Protein AF-A0A2D9AQY0-F1 (afdb_monomer_lite)

Structure (mmCIF, N/CA/C/O backbone):
data_AF-A0A2D9AQY0-F1
#
_entry.id   AF-A0A2D9AQY0-F1
#
loop_
_atom_site.group_PDB
_atom_site.id
_atom_site.type_symbol
_atom_site.label_atom_id
_atom_site.label_alt_id
_atom_site.label_comp_id
_atom_site.label_asym_id
_atom_site.label_entity_id
_atom_site.label_seq_id
_atom_site.pdbx_PDB_ins_code
_atom_site.Cartn_x
_atom_site.Cartn_y
_atom_site.Cartn_z
_atom_site.occupancy
_atom_site.B_iso_or_equiv
_atom_site.auth_seq_id
_atom_site.auth_comp_id
_atom_site.auth_asym_id
_atom_site.auth_atom_id
_atom_site.pdbx_PDB_model_num
ATOM 1 N N . MET A 1 1 ? 31.999 -33.363 14.262 1.00 41.88 1 MET A N 1
ATOM 2 C CA . MET A 1 1 ? 31.587 -32.179 13.473 1.00 41.88 1 MET A CA 1
ATOM 3 C C . MET A 1 1 ? 30.695 -32.607 12.303 1.00 41.88 1 MET A C 1
ATOM 5 O O . MET A 1 1 ? 31.186 -32.778 11.201 1.00 41.88 1 MET A O 1
ATOM 9 N N . LYS A 1 2 ? 29.403 -32.882 12.536 1.00 44.94 2 LYS A N 1
ATOM 10 C CA . LYS A 1 2 ? 28.436 -33.249 11.468 1.00 44.94 2 LYS A CA 1
ATOM 11 C C . LYS A 1 2 ? 27.012 -32.710 11.704 1.00 44.94 2 LYS A C 1
ATOM 13 O O . LYS A 1 2 ? 26.105 -33.045 10.959 1.00 44.94 2 LYS A O 1
ATOM 18 N N . LYS A 1 3 ? 26.801 -31.870 12.727 1.00 48.00 3 LYS A N 1
ATOM 19 C CA . LYS A 1 3 ? 25.464 -31.370 13.111 1.00 48.00 3 LYS A CA 1
ATOM 20 C C . LYS A 1 3 ? 25.247 -29.867 12.879 1.00 48.00 3 LYS A C 1
ATOM 22 O O . LYS A 1 3 ? 24.219 -29.347 13.280 1.00 48.00 3 LYS A O 1
ATOM 27 N N . LEU A 1 4 ? 26.177 -29.177 12.213 1.00 51.59 4 LEU A N 1
ATOM 28 C CA . LEU A 1 4 ? 26.099 -27.722 11.985 1.00 51.59 4 LEU A CA 1
ATOM 29 C C . LEU A 1 4 ? 25.679 -27.315 10.562 1.00 51.59 4 LEU A C 1
ATOM 31 O O . LEU A 1 4 ? 25.550 -26.131 10.290 1.00 51.59 4 LEU A O 1
ATOM 35 N N . ILE A 1 5 ? 25.421 -28.270 9.661 1.00 55.75 5 ILE A N 1
ATOM 36 C CA . ILE A 1 5 ? 25.094 -27.968 8.251 1.00 55.75 5 ILE A CA 1
ATOM 37 C C . ILE A 1 5 ? 23.573 -27.940 7.990 1.00 55.75 5 ILE A C 1
ATOM 39 O O . ILE A 1 5 ? 23.133 -27.434 6.963 1.00 55.75 5 ILE A O 1
ATOM 43 N N . LEU A 1 6 ? 22.735 -28.392 8.931 1.00 47.31 6 LEU A N 1
ATOM 44 C CA . LEU A 1 6 ? 21.288 -28.486 8.686 1.00 47.31 6 LEU A CA 1
ATOM 45 C C . LEU A 1 6 ? 20.520 -27.158 8.849 1.00 47.31 6 LEU A C 1
ATOM 47 O O . LEU A 1 6 ? 19.391 -27.059 8.384 1.00 47.31 6 LEU A O 1
ATOM 51 N N . CYS A 1 7 ? 21.115 -26.124 9.456 1.00 43.88 7 CYS A N 1
ATOM 52 C CA . CYS A 1 7 ? 20.433 -24.836 9.670 1.00 43.88 7 CYS A CA 1
ATOM 53 C C . CYS A 1 7 ? 20.643 -23.812 8.541 1.00 43.88 7 CYS A C 1
ATOM 55 O O . CYS A 1 7 ? 19.931 -22.815 8.494 1.00 43.88 7 CYS A O 1
ATOM 57 N N . LEU A 1 8 ? 21.580 -24.045 7.616 1.00 48.22 8 LEU A N 1
ATOM 58 C CA . LEU A 1 8 ? 21.873 -23.104 6.523 1.00 48.22 8 LEU A CA 1
ATOM 59 C C . LEU A 1 8 ? 20.986 -23.303 5.286 1.00 48.22 8 LEU A C 1
ATOM 61 O O . LEU A 1 8 ? 20.864 -22.392 4.476 1.00 48.22 8 LEU A O 1
ATOM 65 N N . VAL A 1 9 ? 20.308 -24.448 5.159 1.00 46.12 9 VAL A N 1
ATOM 66 C CA . VAL A 1 9 ? 19.436 -24.741 4.005 1.00 46.12 9 VAL A CA 1
ATOM 67 C C . VAL A 1 9 ? 18.053 -24.080 4.137 1.00 46.12 9 VAL A C 1
ATOM 69 O O . VAL A 1 9 ? 17.382 -23.852 3.137 1.00 46.12 9 VAL A O 1
ATOM 72 N N . LEU A 1 10 ? 17.649 -23.669 5.344 1.00 47.41 10 LEU A N 1
ATOM 73 C CA . LEU A 1 10 ? 16.377 -22.967 5.578 1.00 47.41 10 LEU A CA 1
ATOM 74 C C . LEU A 1 10 ? 16.408 -21.470 5.218 1.00 47.41 10 LEU A C 1
ATOM 76 O O . LEU A 1 10 ? 15.348 -20.865 5.107 1.00 47.41 10 LEU A O 1
ATOM 80 N N . LEU A 1 11 ? 17.589 -20.879 4.996 1.00 44.50 11 LEU A N 1
ATOM 81 C CA . LEU A 1 11 ? 17.734 -19.470 4.590 1.00 44.50 11 LEU A CA 1
ATOM 82 C C . LEU A 1 11 ? 17.797 -19.269 3.065 1.00 44.50 11 LEU A C 1
ATOM 84 O O . LEU A 1 11 ? 17.729 -18.134 2.604 1.00 44.50 11 LEU A O 1
ATOM 88 N N . PHE A 1 12 ? 17.897 -20.356 2.290 1.00 44.88 12 PHE A N 1
ATOM 89 C CA . PHE A 1 12 ? 17.931 -20.328 0.820 1.00 44.88 12 PHE A CA 1
ATOM 90 C C . PHE A 1 12 ? 16.716 -20.985 0.163 1.00 44.88 12 PHE A C 1
ATOM 92 O O . PHE A 1 12 ? 16.646 -21.049 -1.065 1.00 44.88 12 PHE A O 1
ATOM 99 N N . LEU A 1 13 ? 15.739 -21.456 0.945 1.00 39.22 13 LEU A N 1
ATOM 100 C CA . LEU A 1 13 ? 14.450 -21.798 0.361 1.00 39.22 13 LEU A CA 1
ATOM 101 C C . LEU A 1 13 ? 13.807 -20.498 -0.134 1.00 39.22 13 LEU A C 1
ATOM 103 O O . LEU A 1 13 ? 13.704 -19.550 0.648 1.00 39.22 13 LEU A O 1
ATOM 107 N N . PRO A 1 14 ? 13.377 -20.424 -1.407 1.00 41.66 14 PRO A N 1
ATOM 108 C CA . PRO A 1 14 ? 12.562 -19.319 -1.865 1.00 41.66 14 PRO A CA 1
ATOM 109 C C . PRO A 1 14 ? 11.278 -19.423 -1.057 1.00 41.66 14 PRO A C 1
ATOM 111 O O . PRO A 1 14 ? 10.452 -20.301 -1.302 1.00 41.66 14 PRO A O 1
ATOM 114 N N . ILE A 1 15 ? 11.149 -18.593 -0.025 1.00 46.72 15 ILE A N 1
ATOM 115 C CA . ILE A 1 15 ? 9.939 -18.522 0.780 1.00 46.72 15 ILE A CA 1
ATOM 116 C C . ILE A 1 15 ? 8.879 -17.875 -0.118 1.00 46.72 15 ILE A C 1
ATOM 118 O O . ILE A 1 15 ? 8.645 -16.676 -0.100 1.00 46.72 15 ILE A O 1
ATOM 122 N N . ASN A 1 16 ? 8.283 -18.739 -0.935 1.00 43.41 16 ASN A N 1
ATOM 123 C CA . ASN A 1 16 ? 6.905 -18.758 -1.371 1.00 43.41 16 ASN A CA 1
ATOM 124 C C . ASN A 1 16 ? 6.421 -17.630 -2.293 1.00 43.41 16 ASN A C 1
ATOM 126 O O . ASN A 1 16 ? 5.611 -16.796 -1.900 1.00 43.41 16 ASN A O 1
ATOM 130 N N . SER A 1 17 ? 6.704 -17.776 -3.588 1.00 40.34 17 SER A N 1
ATOM 131 C CA . SER A 1 17 ? 5.723 -17.440 -4.637 1.00 40.34 17 SER A CA 1
ATOM 132 C C . SER A 1 17 ? 4.428 -18.279 -4.523 1.00 40.34 17 SER A C 1
ATOM 134 O O . SER A 1 17 ? 3.377 -17.858 -4.997 1.00 40.34 17 SER A O 1
ATOM 136 N N . TYR A 1 18 ? 4.468 -19.417 -3.814 1.00 35.47 18 TYR A N 1
ATOM 137 C CA . TYR A 1 18 ? 3.329 -20.317 -3.576 1.00 35.47 18 TYR A CA 1
ATOM 138 C C . TYR A 1 18 ? 2.352 -19.882 -2.467 1.00 35.47 18 TYR A C 1
ATOM 140 O O . TYR A 1 18 ? 1.206 -20.320 -2.466 1.00 35.47 18 TYR A O 1
ATOM 148 N N . ALA A 1 19 ? 2.746 -19.010 -1.529 1.00 44.88 19 ALA A N 1
ATOM 149 C CA . ALA A 1 19 ? 1.854 -18.572 -0.440 1.00 44.88 19 ALA A CA 1
ATOM 150 C C . ALA A 1 19 ? 0.771 -17.589 -0.922 1.00 44.88 19 ALA A C 1
ATOM 152 O O . ALA A 1 19 ? -0.197 -17.329 -0.215 1.00 44.88 19 ALA A O 1
ATOM 153 N N . TYR A 1 20 ? 0.937 -17.047 -2.128 1.00 45.28 20 TYR A N 1
ATOM 154 C CA . TYR A 1 20 ? 0.090 -16.000 -2.683 1.00 45.28 20 TYR A CA 1
ATOM 155 C C . TYR A 1 20 ? -1.061 -16.540 -3.546 1.00 45.28 20 TYR A C 1
ATOM 157 O O . TYR A 1 20 ? -2.077 -15.871 -3.706 1.00 45.28 20 TYR A O 1
ATOM 165 N N . GLU A 1 21 ? -0.923 -17.739 -4.120 1.00 46.06 21 GLU A N 1
ATOM 166 C CA . GLU A 1 21 ? -1.930 -18.311 -5.030 1.00 46.06 21 GLU A CA 1
ATOM 167 C C . GLU A 1 21 ? -3.188 -18.818 -4.311 1.00 46.06 21 GLU A C 1
ATOM 169 O O . GLU A 1 21 ? -4.251 -18.885 -4.917 1.00 46.06 21 GLU A O 1
ATOM 174 N N . ASN A 1 22 ? -3.090 -19.076 -3.004 1.00 54.44 22 ASN A N 1
ATOM 175 C CA . ASN A 1 22 ? -4.192 -19.510 -2.147 1.00 54.44 22 ASN A CA 1
ATOM 176 C C . ASN A 1 22 ? -4.248 -18.647 -0.879 1.00 54.44 22 ASN A C 1
ATOM 178 O O . ASN A 1 22 ? -4.072 -19.155 0.230 1.00 54.44 22 ASN A O 1
ATOM 182 N N . LEU A 1 23 ? -4.430 -17.329 -1.035 1.00 64.75 23 LEU A N 1
ATOM 183 C CA . LEU A 1 23 ? -4.635 -16.444 0.113 1.00 64.75 23 LEU A CA 1
ATOM 184 C C . LEU A 1 23 ? -5.951 -16.822 0.811 1.00 64.75 23 LEU A C 1
ATOM 186 O O . LEU A 1 23 ? -7.036 -16.417 0.396 1.00 64.75 23 LEU A O 1
ATOM 190 N N . ASP A 1 24 ? -5.846 -17.612 1.876 1.00 80.50 24 ASP A N 1
ATOM 191 C CA . ASP A 1 24 ? -6.965 -17.934 2.755 1.00 80.50 24 ASP A CA 1
ATOM 192 C C . ASP A 1 24 ? -7.253 -16.723 3.649 1.00 80.50 24 ASP A C 1
ATOM 194 O O . ASP A 1 24 ? -6.690 -16.559 4.735 1.00 80.50 24 ASP A O 1
ATOM 198 N N . LEU A 1 25 ? -8.108 -15.834 3.138 1.00 78.06 25 LEU A N 1
ATOM 199 C CA . LEU A 1 25 ? -8.491 -14.595 3.812 1.00 78.06 25 LEU A CA 1
ATOM 200 C C . LEU A 1 25 ? -9.083 -14.859 5.191 1.00 78.06 25 LEU A C 1
ATOM 202 O O . LEU A 1 25 ? -8.779 -14.123 6.123 1.00 78.06 25 LEU A O 1
ATOM 206 N N . LYS A 1 26 ? -9.867 -15.931 5.341 1.00 79.00 26 LYS A N 1
ATOM 207 C CA . LYS A 1 26 ? -10.482 -16.284 6.619 1.00 79.00 26 LYS A CA 1
ATOM 208 C C . LYS A 1 26 ? -9.414 -16.672 7.635 1.00 79.00 26 LYS A C 1
ATOM 210 O O . LYS A 1 26 ? -9.391 -16.143 8.744 1.00 79.00 26 LYS A O 1
ATOM 215 N N . LYS A 1 27 ? -8.471 -17.530 7.241 1.00 84.06 27 LYS A N 1
ATOM 216 C CA . LYS A 1 27 ? -7.339 -17.882 8.103 1.00 84.06 27 LYS A CA 1
ATOM 217 C C . LYS A 1 27 ? -6.503 -16.659 8.460 1.00 84.06 27 LYS A C 1
ATOM 219 O O . LYS A 1 27 ? -6.028 -16.563 9.590 1.00 84.06 27 LYS A O 1
ATOM 224 N N . LEU A 1 28 ? -6.305 -15.729 7.530 1.00 80.31 28 LEU A N 1
ATOM 225 C CA . LEU A 1 28 ? -5.566 -14.503 7.810 1.00 80.31 28 LEU A CA 1
ATOM 226 C C . LEU A 1 28 ? -6.313 -13.593 8.798 1.00 80.31 28 LEU A C 1
ATOM 228 O O . LEU A 1 28 ? -5.706 -13.139 9.765 1.00 80.31 28 LEU A O 1
ATOM 232 N N . GLU A 1 29 ? -7.616 -13.379 8.597 1.00 83.25 29 GLU A N 1
ATOM 233 C CA . GLU A 1 29 ? -8.490 -12.627 9.510 1.00 83.25 29 GLU A CA 1
ATOM 234 C C . GLU A 1 29 ? -8.459 -13.211 10.932 1.00 83.25 29 GLU A C 1
ATOM 236 O O . GLU A 1 29 ? -8.433 -12.472 11.921 1.00 83.25 29 GLU A O 1
ATOM 241 N N . GLU A 1 30 ? -8.441 -14.540 11.049 1.00 84.62 30 GLU A N 1
ATOM 242 C CA . GLU A 1 30 ? -8.431 -15.254 12.327 1.00 84.62 30 GLU A CA 1
ATOM 243 C C . GLU A 1 30 ? -7.049 -15.251 13.001 1.00 84.62 30 GLU A C 1
ATOM 245 O O . GLU A 1 3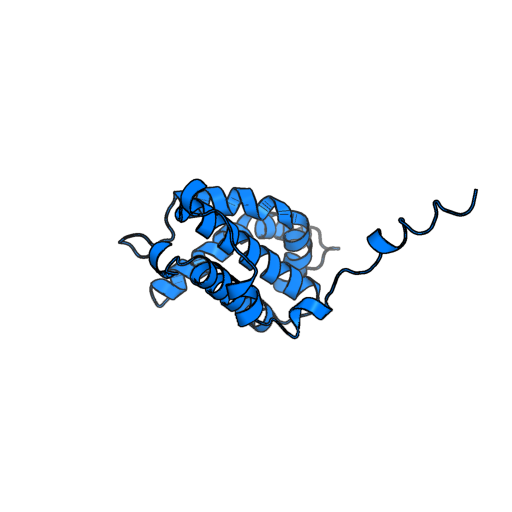0 ? -6.964 -15.044 14.212 1.00 84.62 30 GLU A O 1
ATOM 250 N N . SER A 1 31 ? -5.970 -15.448 12.235 1.00 83.12 31 SER A N 1
ATOM 251 C CA . SER A 1 31 ? -4.615 -15.661 12.772 1.00 83.12 31 SER A CA 1
ATOM 252 C C . SER A 1 31 ? -3.781 -14.393 12.935 1.00 83.12 31 SER A C 1
ATOM 254 O O . SER A 1 31 ? -2.941 -14.335 13.834 1.00 83.12 31 SER A O 1
ATOM 256 N N . PHE A 1 32 ? -3.989 -13.370 12.102 1.00 86.19 32 PHE A N 1
ATOM 257 C CA . PHE A 1 32 ? -3.208 -12.142 12.183 1.00 86.19 32 PHE A CA 1
ATOM 258 C C . PHE A 1 32 ? -3.879 -11.142 13.125 1.00 86.19 32 PHE A C 1
ATOM 260 O O . PHE A 1 32 ? -4.753 -10.365 12.732 1.00 86.19 32 PHE A O 1
ATOM 267 N N . LYS A 1 33 ? -3.438 -11.140 14.384 1.00 89.44 33 LYS A N 1
ATOM 268 C CA . LYS A 1 33 ? -3.842 -10.149 15.386 1.00 89.44 33 LYS A CA 1
ATOM 269 C C . LYS A 1 33 ? -2.660 -9.258 15.743 1.00 89.44 33 LYS A C 1
ATOM 271 O O . LYS A 1 33 ? -1.632 -9.742 16.213 1.00 89.44 33 LYS A O 1
ATOM 276 N N . LEU A 1 34 ? -2.816 -7.956 15.533 1.00 90.94 34 LEU A N 1
ATOM 277 C CA . LEU A 1 34 ? -1.930 -6.941 16.082 1.00 90.94 34 LEU A CA 1
ATOM 278 C C . LEU A 1 34 ? -2.585 -6.345 17.329 1.00 90.94 34 LEU A C 1
ATOM 280 O O . LEU A 1 34 ? -3.805 -6.214 17.403 1.00 90.94 34 LEU A O 1
ATOM 284 N N . ASP A 1 35 ? -1.779 -5.941 18.303 1.00 91.62 35 ASP A N 1
ATOM 285 C CA . ASP A 1 35 ? -2.269 -5.299 19.522 1.00 91.62 35 ASP A CA 1
ATOM 286 C C . ASP A 1 35 ? -2.677 -3.835 19.267 1.00 91.62 35 ASP A C 1
ATOM 288 O O . ASP A 1 35 ? -2.028 -2.880 19.700 1.00 91.62 35 ASP A O 1
ATOM 292 N N . CYS A 1 36 ? -3.750 -3.644 18.498 1.00 94.94 36 CYS A N 1
ATOM 293 C CA . CYS A 1 36 ? -4.238 -2.323 18.102 1.00 94.94 36 CYS A CA 1
ATOM 294 C C . CYS A 1 36 ? -4.795 -1.511 19.266 1.00 94.94 36 CYS A C 1
ATOM 296 O O . CYS A 1 36 ? -4.847 -0.286 19.177 1.00 94.94 36 CYS A O 1
ATOM 298 N N . LYS A 1 37 ? -5.126 -2.165 20.384 1.00 91.31 37 LYS A N 1
ATOM 299 C CA . LYS A 1 37 ? -5.479 -1.481 21.628 1.00 91.31 37 LYS A CA 1
ATOM 300 C C . LYS A 1 37 ? -4.297 -0.675 22.169 1.00 91.31 37 LYS A C 1
ATOM 302 O O . LYS A 1 37 ? -4.498 0.442 22.635 1.00 91.31 37 LYS A O 1
ATOM 307 N N . ASN A 1 38 ? -3.086 -1.224 22.074 1.00 94.56 38 ASN A N 1
ATOM 308 C CA . ASN A 1 38 ? -1.874 -0.563 22.548 1.00 94.56 38 ASN A CA 1
ATOM 309 C C . ASN A 1 38 ? -1.213 0.319 21.479 1.00 94.56 38 ASN A C 1
ATOM 311 O O . ASN A 1 38 ? -0.732 1.402 21.800 1.00 94.56 38 ASN A O 1
ATOM 315 N N . TYR A 1 39 ? -1.199 -0.100 20.209 1.00 93.56 39 TYR A N 1
ATOM 316 C CA . TYR A 1 39 ? -0.615 0.711 19.129 1.00 93.56 39 TYR A CA 1
ATOM 317 C C . TYR A 1 39 ? -1.522 1.852 18.648 1.00 93.56 39 TYR A C 1
ATOM 319 O O . TYR A 1 39 ? -1.026 2.832 18.095 1.00 93.56 39 TYR A O 1
ATOM 327 N N . GLY A 1 40 ? -2.836 1.726 18.830 1.00 97.12 40 GLY A N 1
ATOM 328 C CA . GLY A 1 40 ? -3.837 2.615 18.250 1.00 97.12 40 GLY A CA 1
ATOM 329 C C . GLY A 1 40 ? -4.213 2.233 16.814 1.00 97.12 40 GLY A C 1
ATOM 330 O O . GLY A 1 40 ? -3.383 1.783 16.015 1.00 97.12 40 GLY A O 1
ATOM 331 N N . ASN A 1 41 ? -5.485 2.449 16.467 1.00 97.62 41 ASN A N 1
ATOM 332 C CA . ASN A 1 41 ? -6.052 2.032 15.180 1.00 97.62 41 ASN A CA 1
ATOM 333 C C . ASN A 1 41 ? -5.350 2.668 13.976 1.00 97.62 41 ASN A C 1
ATOM 335 O O . ASN A 1 41 ? -5.171 2.007 12.959 1.00 97.62 41 ASN A O 1
ATOM 339 N N . GLU A 1 42 ? -4.911 3.923 14.074 1.00 97.94 42 GLU A N 1
ATOM 340 C CA . GLU A 1 42 ? -4.229 4.621 12.972 1.00 97.94 42 GLU A CA 1
ATOM 341 C C . GLU A 1 42 ? -2.863 3.994 12.687 1.00 97.94 42 GLU A C 1
ATOM 343 O O . GLU A 1 42 ? -2.522 3.712 11.538 1.00 97.94 42 GLU A O 1
ATOM 348 N N . SER A 1 43 ? -2.125 3.668 13.746 1.00 97.94 43 SER A N 1
ATOM 349 C CA . SER A 1 43 ? -0.825 3.010 13.653 1.00 97.94 43 SER A CA 1
ATOM 350 C C . SER A 1 43 ? -0.967 1.580 13.100 1.00 97.94 43 SER A C 1
ATOM 352 O O . SER A 1 43 ? -0.195 1.154 12.232 1.00 97.94 43 SER A O 1
ATOM 354 N N . CYS A 1 44 ? -1.989 0.832 13.533 1.00 98.00 44 CYS A N 1
ATOM 355 C CA . CYS A 1 44 ? -2.334 -0.461 12.932 1.00 98.00 44 CYS A CA 1
ATOM 356 C C . CYS A 1 44 ? -2.680 -0.343 11.447 1.00 98.00 44 CYS A C 1
ATOM 358 O O . CYS A 1 44 ? -2.103 -1.053 10.625 1.00 98.00 44 CYS A O 1
ATOM 360 N N . THR A 1 45 ? -3.558 0.597 11.099 1.00 98.06 45 THR A N 1
ATOM 361 C CA . THR A 1 45 ? -3.982 0.843 9.716 1.00 98.06 45 THR A CA 1
ATOM 362 C C . THR A 1 45 ? -2.780 1.146 8.821 1.00 98.06 45 THR A C 1
ATOM 364 O O . THR A 1 45 ? -2.647 0.557 7.751 1.00 98.06 45 THR A O 1
ATOM 367 N N . ALA A 1 46 ? -1.842 1.980 9.283 1.00 98.06 46 ALA A N 1
ATOM 368 C CA . ALA A 1 46 ? -0.613 2.286 8.553 1.00 98.06 46 ALA A CA 1
ATOM 369 C C . ALA A 1 46 ? 0.260 1.044 8.299 1.00 98.06 46 ALA A C 1
ATOM 371 O O . ALA A 1 46 ? 0.802 0.876 7.205 1.00 98.06 46 ALA A O 1
ATOM 372 N N . ARG A 1 47 ? 0.382 0.141 9.284 1.00 97.44 47 ARG A N 1
ATOM 373 C CA . ARG A 1 47 ? 1.098 -1.137 9.113 1.00 97.44 47 ARG A CA 1
ATOM 374 C C . ARG A 1 47 ? 0.387 -2.052 8.124 1.00 97.44 47 ARG A C 1
ATOM 376 O O . ARG A 1 47 ? 1.058 -2.697 7.324 1.00 97.44 47 ARG A O 1
ATOM 383 N N . PHE A 1 48 ? -0.940 -2.111 8.166 1.00 97.12 48 PHE A N 1
ATOM 384 C CA . PHE A 1 48 ? -1.720 -2.964 7.271 1.00 97.12 48 PHE A CA 1
ATOM 385 C C . PHE A 1 48 ? -1.644 -2.459 5.829 1.00 97.12 48 PHE A C 1
ATOM 387 O O . PHE A 1 48 ? -1.371 -3.254 4.933 1.00 97.12 48 PHE A O 1
ATOM 394 N N . LEU A 1 49 ? -1.751 -1.143 5.616 1.00 96.94 49 LEU A N 1
ATOM 395 C CA . LEU A 1 49 ? -1.492 -0.515 4.318 1.00 96.94 49 LEU A CA 1
ATOM 396 C C . LEU A 1 49 ? -0.074 -0.811 3.824 1.00 96.94 49 LEU A C 1
ATOM 398 O O . LEU A 1 49 ? 0.106 -1.141 2.656 1.00 96.94 49 LEU A O 1
ATOM 402 N N . ALA A 1 50 ? 0.935 -0.734 4.698 1.00 96.56 50 ALA A N 1
ATOM 403 C CA . ALA A 1 50 ? 2.313 -1.021 4.310 1.00 96.56 50 ALA A CA 1
ATOM 404 C C . ALA A 1 50 ? 2.507 -2.494 3.921 1.00 96.56 50 ALA A C 1
ATOM 406 O O . ALA A 1 50 ? 3.129 -2.771 2.902 1.00 96.56 50 ALA A O 1
ATOM 407 N N . MET A 1 51 ? 1.941 -3.443 4.674 1.00 95.12 51 MET A N 1
ATOM 408 C CA . MET A 1 51 ? 1.986 -4.867 4.318 1.00 95.12 51 MET A CA 1
ATOM 409 C C . MET A 1 51 ? 1.274 -5.152 2.994 1.00 95.12 51 MET A C 1
ATOM 411 O O . MET A 1 51 ? 1.801 -5.899 2.167 1.00 95.12 51 MET A O 1
ATOM 415 N N . ALA A 1 52 ? 0.115 -4.532 2.770 1.00 95.19 52 ALA A N 1
ATOM 416 C CA . ALA A 1 52 ? -0.605 -4.616 1.508 1.00 95.19 52 ALA A CA 1
ATOM 417 C C . ALA A 1 52 ? 0.235 -4.057 0.351 1.00 95.19 52 ALA A C 1
ATOM 419 O O . ALA A 1 52 ? 0.472 -4.767 -0.631 1.00 95.19 52 ALA A O 1
ATOM 420 N N . GLY A 1 53 ? 0.781 -2.848 0.501 1.00 95.06 53 GLY A N 1
ATOM 421 C CA . GLY A 1 53 ? 1.638 -2.220 -0.503 1.00 95.06 53 GLY A CA 1
ATOM 422 C C . GLY A 1 53 ? 2.877 -3.057 -0.810 1.00 95.06 53 GLY A C 1
ATOM 423 O O . GLY A 1 53 ? 3.154 -3.351 -1.968 1.00 95.06 53 GLY A O 1
ATOM 424 N N . CYS A 1 54 ? 3.580 -3.554 0.209 1.00 94.75 54 CYS A N 1
ATOM 425 C CA . CYS A 1 54 ? 4.706 -4.468 0.013 1.00 94.75 54 CYS A CA 1
ATOM 426 C C . CYS A 1 54 ? 4.299 -5.743 -0.744 1.00 94.75 54 CYS A C 1
ATOM 428 O O . CYS A 1 54 ? 5.027 -6.188 -1.632 1.00 94.75 54 CYS A O 1
ATOM 430 N N . SER A 1 55 ? 3.124 -6.302 -0.442 1.00 94.38 55 SER A N 1
ATOM 431 C CA . SER A 1 55 ? 2.610 -7.506 -1.106 1.00 94.38 55 SER A CA 1
ATOM 432 C C . SER A 1 55 ? 2.253 -7.267 -2.571 1.00 94.38 55 SER A C 1
ATOM 434 O O . SER A 1 55 ? 2.460 -8.160 -3.391 1.00 94.38 55 SER A O 1
ATOM 436 N N . TYR A 1 56 ? 1.784 -6.066 -2.925 1.00 94.50 56 TYR A N 1
ATOM 437 C CA . TYR A 1 56 ? 1.604 -5.662 -4.320 1.00 94.50 56 TYR A CA 1
ATOM 438 C C . TYR A 1 56 ? 2.929 -5.766 -5.090 1.00 94.50 56 TYR A C 1
ATOM 440 O O . TYR A 1 56 ? 3.010 -6.481 -6.089 1.00 94.50 56 TYR A O 1
ATOM 448 N N . PHE A 1 57 ? 3.999 -5.141 -4.586 1.00 93.56 57 PHE A N 1
ATOM 449 C CA . PHE A 1 57 ? 5.310 -5.172 -5.249 1.00 93.56 57 PHE A CA 1
ATOM 450 C C . PHE A 1 57 ? 5.912 -6.575 -5.312 1.00 93.56 57 PHE A C 1
ATOM 452 O O . PHE A 1 57 ? 6.494 -6.957 -6.325 1.00 93.56 57 PHE A O 1
ATOM 459 N N . MET A 1 58 ? 5.761 -7.367 -4.250 1.00 93.50 58 MET A N 1
ATOM 460 C CA . MET A 1 58 ? 6.187 -8.768 -4.263 1.00 93.50 58 MET A CA 1
ATOM 461 C C . MET A 1 58 ? 5.412 -9.585 -5.304 1.00 93.50 58 MET A C 1
ATOM 463 O O . MET A 1 58 ? 6.016 -10.395 -6.004 1.00 93.50 58 MET A O 1
ATOM 467 N N . GLY A 1 59 ? 4.110 -9.328 -5.466 1.00 93.44 59 GLY A N 1
ATOM 468 C CA . GLY A 1 59 ? 3.284 -9.930 -6.511 1.00 93.44 59 GLY A CA 1
ATOM 469 C C . GLY A 1 59 ? 3.813 -9.623 -7.914 1.00 93.44 59 GLY A C 1
ATOM 470 O O . GLY A 1 59 ? 4.039 -10.554 -8.687 1.00 93.44 59 GLY A O 1
ATOM 471 N N . ILE A 1 60 ? 4.108 -8.354 -8.211 1.00 94.94 60 ILE A N 1
ATOM 472 C CA . ILE A 1 60 ? 4.739 -7.949 -9.482 1.00 94.94 60 ILE A CA 1
ATOM 473 C C . ILE A 1 60 ? 6.059 -8.691 -9.704 1.00 94.94 60 ILE A C 1
ATOM 475 O O . ILE A 1 60 ? 6.263 -9.303 -10.748 1.00 94.94 60 ILE A O 1
ATOM 479 N N . ASN A 1 61 ? 6.938 -8.695 -8.698 1.00 94.25 61 ASN A N 1
ATOM 480 C CA . ASN A 1 61 ? 8.238 -9.365 -8.778 1.00 94.25 61 ASN A CA 1
ATOM 481 C C . ASN A 1 61 ? 8.121 -10.887 -8.969 1.00 94.25 61 ASN A C 1
ATOM 483 O O . ASN A 1 61 ? 9.058 -11.515 -9.453 1.00 94.25 61 ASN A O 1
ATOM 487 N N . SER A 1 62 ? 6.984 -11.484 -8.598 1.00 93.00 62 SER A N 1
ATOM 488 C CA . SER A 1 62 ? 6.678 -12.900 -8.837 1.00 93.00 62 SER A CA 1
ATOM 489 C C . SER A 1 62 ? 6.096 -13.186 -10.230 1.00 93.00 62 SER A C 1
ATOM 491 O O . SER A 1 62 ? 5.731 -14.324 -10.512 1.00 93.00 62 SER A O 1
ATOM 493 N N . GLY A 1 63 ? 6.001 -12.171 -11.096 1.00 93.69 63 GLY A N 1
ATOM 494 C CA . GLY A 1 63 ? 5.478 -12.288 -12.458 1.00 93.69 63 GLY A CA 1
ATOM 495 C C . GLY A 1 63 ? 3.963 -12.114 -12.573 1.00 93.69 63 GLY A C 1
ATOM 496 O O . GLY A 1 63 ? 3.389 -12.483 -13.594 1.00 93.69 63 GLY A O 1
ATOM 497 N N . LYS A 1 64 ? 3.287 -11.581 -11.546 1.00 93.12 64 LYS A N 1
ATOM 498 C CA . LYS A 1 64 ? 1.846 -11.309 -11.629 1.00 93.12 64 LYS A CA 1
ATOM 499 C C . LYS A 1 64 ? 1.579 -9.996 -12.344 1.00 93.12 64 LYS A C 1
ATOM 501 O O . LYS A 1 64 ? 2.248 -8.993 -12.103 1.00 93.12 64 LYS A O 1
ATOM 506 N N . GLU A 1 65 ? 0.518 -9.999 -13.141 1.00 93.69 65 GLU A N 1
ATOM 507 C CA . GLU A 1 65 ? -0.039 -8.786 -13.728 1.00 93.69 65 GLU A CA 1
ATOM 508 C C . GLU A 1 65 ? -0.438 -7.779 -12.646 1.00 93.69 65 GLU A C 1
ATOM 510 O O . GLU A 1 65 ? -0.963 -8.153 -11.594 1.00 93.69 65 GLU A O 1
ATOM 515 N N . SER A 1 66 ? -0.249 -6.488 -12.926 1.00 91.06 66 SER A N 1
ATOM 516 C CA . SER A 1 66 ? -0.459 -5.417 -11.944 1.00 91.06 66 SER A CA 1
ATOM 517 C C . SER A 1 66 ? -1.861 -5.420 -11.333 1.00 91.06 66 SER A C 1
ATOM 519 O O . SER A 1 66 ? -1.992 -5.382 -10.111 1.00 91.06 66 SER A O 1
ATOM 521 N N . ASN A 1 67 ? -2.908 -5.599 -12.140 1.00 91.06 67 ASN A N 1
ATOM 522 C CA . ASN A 1 67 ? -4.282 -5.666 -11.631 1.00 91.06 67 ASN A CA 1
ATOM 523 C C . ASN A 1 67 ? -4.511 -6.876 -10.710 1.00 91.06 67 ASN A C 1
ATOM 525 O O . ASN A 1 67 ? -5.206 -6.769 -9.700 1.00 91.06 67 ASN A O 1
ATOM 529 N N . ALA A 1 68 ? -3.916 -8.028 -11.035 1.00 90.75 68 ALA A N 1
ATOM 530 C CA . ALA A 1 68 ? -4.002 -9.218 -10.194 1.00 90.75 68 ALA A CA 1
ATOM 531 C C . ALA A 1 68 ? -3.228 -9.022 -8.882 1.00 90.75 68 ALA A C 1
ATOM 533 O O . ALA A 1 68 ? -3.716 -9.407 -7.819 1.00 90.75 68 ALA A O 1
ATOM 534 N N . ALA A 1 69 ? -2.059 -8.377 -8.952 1.00 93.00 69 ALA A N 1
ATOM 535 C CA . ALA A 1 69 ? -1.264 -8.055 -7.780 1.00 93.00 69 ALA A CA 1
ATOM 536 C C . ALA A 1 69 ? -1.983 -7.064 -6.847 1.00 93.00 69 ALA A C 1
ATOM 538 O O . ALA A 1 69 ? -1.972 -7.234 -5.625 1.00 93.00 69 ALA A O 1
ATOM 539 N N . MET A 1 70 ? -2.639 -6.051 -7.424 1.00 91.31 70 MET A N 1
ATOM 540 C CA . MET A 1 70 ? -3.399 -5.043 -6.682 1.00 91.31 70 MET A CA 1
ATOM 541 C C . MET A 1 70 ? -4.615 -5.664 -5.999 1.00 91.31 70 MET A C 1
ATOM 543 O O . MET A 1 70 ? -4.805 -5.480 -4.804 1.00 91.31 70 MET A O 1
ATOM 547 N N . LYS A 1 71 ? -5.372 -6.512 -6.707 1.00 90.81 71 LYS A N 1
ATOM 548 C CA . LYS A 1 71 ? -6.534 -7.201 -6.128 1.00 90.81 71 LYS A CA 1
ATOM 549 C C . LYS A 1 71 ? -6.183 -7.964 -4.848 1.00 90.81 71 LYS A C 1
ATOM 551 O O . LYS A 1 71 ? -6.939 -7.938 -3.883 1.00 90.81 71 LYS A O 1
ATOM 556 N N . VAL A 1 72 ? -5.053 -8.665 -4.829 1.00 89.94 72 VAL A N 1
ATOM 557 C CA . VAL A 1 72 ? -4.626 -9.397 -3.628 1.00 89.94 72 VAL A CA 1
ATOM 558 C C . VAL A 1 72 ? -4.136 -8.449 -2.537 1.00 89.94 72 VAL A C 1
ATOM 560 O O . VAL A 1 72 ? -4.403 -8.704 -1.368 1.00 89.94 72 VAL A O 1
ATOM 563 N N . SER A 1 73 ? -3.466 -7.357 -2.903 1.00 92.69 73 SER A N 1
ATOM 564 C CA . SER A 1 73 ? -3.090 -6.293 -1.969 1.00 92.69 73 SER A CA 1
ATOM 565 C C . SER A 1 73 ? -4.311 -5.714 -1.239 1.00 92.69 73 SER A C 1
ATOM 567 O O . SER A 1 73 ? -4.321 -5.659 -0.008 1.00 92.69 73 SER A O 1
ATOM 569 N N . ASP A 1 74 ? -5.381 -5.408 -1.975 1.00 91.25 74 ASP A N 1
ATOM 570 C CA . ASP A 1 74 ? -6.636 -4.894 -1.418 1.00 91.25 74 ASP A CA 1
ATOM 571 C C . ASP A 1 74 ? -7.320 -5.917 -0.505 1.00 91.25 74 ASP A C 1
ATOM 573 O O . ASP A 1 74 ? -7.727 -5.597 0.614 1.00 91.25 74 ASP A O 1
ATOM 577 N N . LEU A 1 75 ? -7.419 -7.174 -0.953 1.00 91.38 75 LEU A N 1
ATOM 578 C CA . LEU A 1 75 ? -8.006 -8.252 -0.154 1.00 91.38 75 LEU A CA 1
ATOM 579 C C . LEU A 1 75 ? -7.220 -8.491 1.139 1.00 91.38 75 LEU A C 1
ATOM 581 O O . LEU A 1 75 ? -7.820 -8.667 2.199 1.00 91.38 75 LEU A O 1
ATOM 585 N N . LEU A 1 76 ? -5.888 -8.454 1.061 1.00 92.88 76 LEU A N 1
ATOM 586 C CA . LEU A 1 76 ? -4.999 -8.544 2.212 1.00 92.88 76 LEU A CA 1
ATOM 587 C C . LEU A 1 76 ? -5.258 -7.394 3.193 1.00 92.88 76 LEU A C 1
ATOM 589 O O . LEU A 1 76 ? -5.443 -7.641 4.383 1.00 92.88 76 LEU A O 1
ATOM 593 N N . PHE A 1 77 ? -5.313 -6.152 2.709 1.00 94.44 77 PHE A N 1
ATOM 594 C CA . PHE A 1 77 ? -5.597 -4.993 3.553 1.00 94.44 77 PHE A CA 1
ATOM 595 C C . PHE A 1 77 ? -6.943 -5.131 4.279 1.00 94.44 77 PHE A C 1
ATOM 597 O O . PHE A 1 77 ? -7.004 -4.986 5.501 1.00 94.44 77 PHE A O 1
ATOM 604 N N . ILE A 1 78 ? -8.005 -5.470 3.543 1.00 91.62 78 ILE A N 1
ATOM 605 C CA . ILE A 1 78 ? -9.358 -5.623 4.091 1.00 91.62 78 ILE A CA 1
ATOM 606 C C . ILE A 1 78 ? -9.401 -6.731 5.149 1.00 91.62 78 ILE A C 1
ATOM 608 O O . ILE A 1 78 ? -9.958 -6.515 6.226 1.00 91.62 78 ILE A O 1
ATOM 612 N N . ALA A 1 79 ? -8.791 -7.886 4.875 1.00 91.81 79 ALA A N 1
ATOM 613 C CA . ALA A 1 79 ? -8.723 -9.001 5.817 1.00 91.81 79 ALA A CA 1
ATOM 614 C C . ALA A 1 79 ? -7.990 -8.609 7.111 1.00 91.81 79 ALA A C 1
ATOM 616 O O . ALA A 1 79 ? -8.464 -8.874 8.213 1.00 91.81 79 ALA A O 1
ATOM 617 N N . LEU A 1 80 ? -6.860 -7.909 7.008 1.00 94.62 80 LEU A N 1
ATOM 618 C CA . LEU A 1 80 ? -6.112 -7.457 8.183 1.00 94.62 80 LEU A CA 1
ATOM 619 C C . LEU A 1 80 ? -6.913 -6.456 9.026 1.00 94.62 80 LEU A C 1
ATOM 621 O O . LEU A 1 80 ? -6.961 -6.588 10.250 1.00 94.62 80 LEU A O 1
ATOM 625 N N . MET A 1 81 ? -7.575 -5.492 8.382 1.00 95.31 81 MET A N 1
ATOM 626 C CA . MET A 1 81 ? -8.428 -4.507 9.055 1.00 95.31 81 MET A CA 1
ATOM 627 C C . MET A 1 81 ? -9.588 -5.191 9.789 1.00 95.31 81 MET A C 1
ATOM 629 O O . MET A 1 81 ? -9.738 -5.025 11.002 1.00 95.31 81 MET A O 1
ATOM 633 N N . ARG A 1 82 ? -10.343 -6.052 9.092 1.00 92.44 82 ARG A N 1
ATOM 634 C CA . ARG A 1 82 ? -11.484 -6.792 9.658 1.00 92.44 82 ARG A CA 1
ATOM 635 C C . ARG A 1 82 ? -11.074 -7.740 10.775 1.00 92.44 82 ARG A C 1
ATOM 637 O O . ARG A 1 82 ? -11.696 -7.740 11.835 1.00 92.44 82 ARG A O 1
ATOM 644 N N . GLY A 1 83 ? -9.993 -8.493 10.575 1.00 92.69 83 GLY A N 1
ATOM 645 C CA . GLY A 1 83 ? -9.425 -9.373 11.591 1.00 92.69 83 GLY A CA 1
ATOM 646 C C . GLY A 1 83 ? -9.071 -8.624 12.879 1.00 92.69 83 GLY A C 1
ATOM 647 O O . GLY A 1 83 ? -9.188 -9.179 13.969 1.00 92.69 83 GLY A O 1
ATOM 648 N N . ASN A 1 84 ? -8.720 -7.344 12.788 1.00 95.25 84 ASN A N 1
ATOM 649 C CA . ASN A 1 84 ? -8.378 -6.510 13.939 1.00 95.25 84 ASN A CA 1
ATOM 650 C C . ASN A 1 84 ? -9.511 -5.566 14.369 1.00 95.25 84 ASN A C 1
ATOM 652 O O . ASN A 1 84 ? -9.268 -4.655 15.155 1.00 95.25 84 ASN A O 1
ATOM 656 N N . GLN A 1 85 ? -10.744 -5.809 13.904 1.00 95.19 85 GLN A N 1
ATOM 657 C CA . GLN A 1 85 ? -11.945 -5.036 14.251 1.00 95.19 85 GLN A CA 1
ATO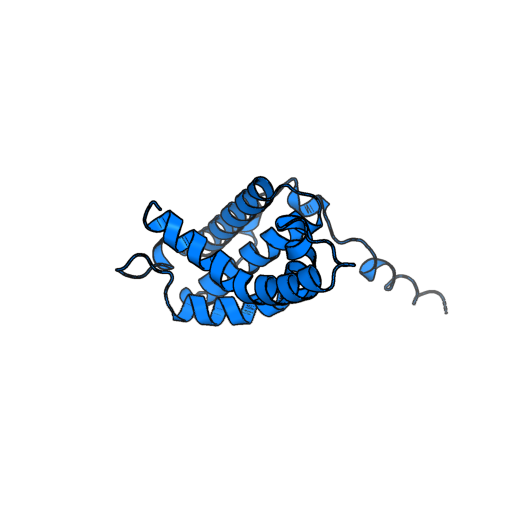M 658 C C . GLN A 1 85 ? -11.829 -3.537 13.922 1.00 95.19 85 GLN A C 1
ATOM 660 O O . GLN A 1 85 ? -12.429 -2.697 14.591 1.00 95.19 85 GLN A O 1
ATOM 665 N N . ILE A 1 86 ? -11.065 -3.198 12.882 1.00 96.38 86 ILE A N 1
ATOM 666 C CA . ILE A 1 86 ? -10.960 -1.836 12.361 1.00 96.38 86 ILE A CA 1
ATOM 667 C C . ILE A 1 86 ? -11.760 -1.771 11.062 1.00 96.38 86 ILE A C 1
ATOM 669 O O . ILE A 1 86 ? -11.524 -2.545 10.135 1.00 96.38 86 ILE A O 1
ATOM 673 N N . ASP A 1 87 ? -12.707 -0.840 10.986 1.00 95.12 87 ASP A N 1
ATOM 674 C CA . ASP A 1 87 ? -13.412 -0.541 9.741 1.00 95.12 87 ASP A CA 1
ATOM 675 C C . ASP A 1 87 ? -12.433 0.111 8.742 1.00 95.12 87 ASP A C 1
ATOM 677 O O . ASP A 1 87 ? -11.803 1.104 9.109 1.00 95.12 87 ASP A O 1
ATOM 681 N N . PRO A 1 88 ? -12.272 -0.392 7.501 1.00 92.44 88 PRO A N 1
ATOM 682 C CA . PRO A 1 88 ? -11.480 0.282 6.470 1.00 92.44 88 PRO A CA 1
ATOM 683 C C . PRO A 1 88 ? -11.821 1.767 6.285 1.00 92.44 88 PRO A C 1
ATOM 685 O O . PRO A 1 88 ? -10.924 2.564 6.019 1.00 92.44 88 PRO A O 1
ATOM 688 N N . GLU A 1 89 ? -13.079 2.162 6.501 1.00 94.38 89 GLU A N 1
ATOM 689 C CA . GLU A 1 89 ? -13.524 3.560 6.435 1.00 94.38 89 GLU A CA 1
ATOM 690 C C . GLU A 1 89 ? -12.827 4.466 7.460 1.00 94.38 89 GLU A C 1
ATOM 692 O O . GLU A 1 89 ? -12.625 5.655 7.214 1.00 94.38 89 GLU A O 1
ATOM 697 N N . PHE A 1 90 ? -12.359 3.902 8.578 1.00 96.69 90 PHE A N 1
ATOM 698 C CA . PHE A 1 90 ? -11.625 4.632 9.611 1.00 96.69 90 PHE A CA 1
ATOM 699 C C . PHE A 1 90 ? -10.365 5.324 9.080 1.00 96.69 90 PHE A C 1
ATOM 701 O O . PHE A 1 90 ? -9.895 6.289 9.692 1.00 96.69 90 PHE A O 1
ATOM 708 N N . MET A 1 91 ? -9.781 4.835 7.983 1.00 97.06 91 MET A N 1
ATOM 709 C CA . MET A 1 91 ? -8.536 5.393 7.465 1.00 97.06 91 MET A CA 1
ATOM 710 C C . MET A 1 91 ? -8.703 6.764 6.811 1.00 97.06 91 MET A C 1
ATOM 712 O O . MET A 1 91 ? -7.703 7.458 6.622 1.00 97.06 91 MET A O 1
ATOM 716 N N . PHE A 1 92 ? -9.935 7.150 6.475 1.00 97.69 92 PHE A N 1
ATOM 717 C CA . PHE A 1 92 ? -10.229 8.398 5.786 1.00 97.69 92 PHE A CA 1
ATOM 718 C C . PHE A 1 92 ? -10.610 9.530 6.749 1.00 97.69 92 PHE A C 1
ATOM 720 O O . PHE A 1 92 ? -11.142 9.303 7.837 1.00 97.69 92 PHE A O 1
ATOM 727 N N . ASP A 1 93 ? -10.303 10.761 6.352 1.00 97.50 93 ASP A N 1
ATOM 728 C CA . ASP A 1 93 ? -10.788 11.990 6.972 1.00 97.50 93 ASP A CA 1
ATOM 729 C C . ASP A 1 93 ? -12.129 12.439 6.360 1.00 97.50 93 ASP A C 1
ATOM 731 O O . ASP A 1 93 ? -12.662 11.8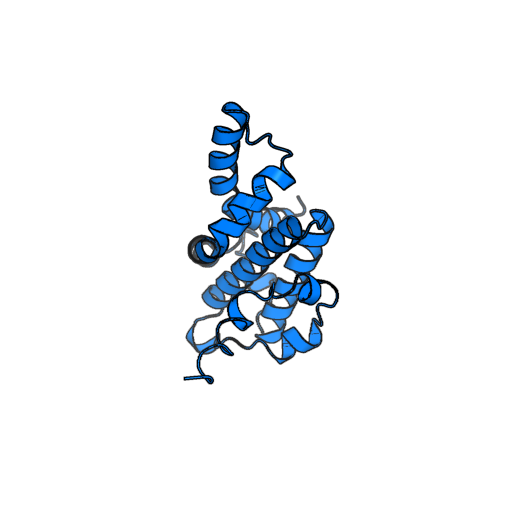33 5.429 1.00 97.50 93 ASP A O 1
ATOM 735 N N . GLU A 1 94 ? -12.673 13.541 6.873 1.00 96.56 94 GLU A N 1
ATOM 736 C CA . GLU A 1 94 ? -13.913 14.163 6.386 1.00 96.56 94 GLU A CA 1
ATOM 737 C C . GLU A 1 94 ? -13.863 14.610 4.913 1.00 96.56 94 GLU A C 1
ATOM 739 O O . GLU A 1 94 ? -14.899 14.748 4.266 1.00 96.56 94 GLU A O 1
ATOM 744 N N . ASN A 1 95 ? -12.661 14.790 4.358 1.00 96.31 95 ASN A N 1
ATOM 745 C CA . ASN A 1 95 ? -12.421 15.168 2.968 1.00 96.31 95 ASN A CA 1
ATOM 746 C C . ASN A 1 95 ? -12.144 13.950 2.070 1.00 96.31 95 ASN A C 1
ATOM 748 O O . ASN A 1 95 ? -11.740 14.111 0.910 1.00 96.31 95 ASN A O 1
ATOM 752 N N . ASN A 1 96 ? -12.361 12.733 2.583 1.00 96.38 96 ASN A N 1
ATOM 753 C CA . ASN A 1 96 ? -12.074 11.471 1.907 1.00 96.38 96 ASN A CA 1
ATOM 754 C C . ASN A 1 96 ? -10.590 11.301 1.521 1.00 96.38 96 ASN A C 1
ATOM 756 O O . ASN A 1 96 ? -10.269 10.608 0.552 1.00 96.38 96 ASN A O 1
ATOM 760 N N . ASN A 1 97 ? -9.674 11.949 2.242 1.00 97.38 97 ASN A N 1
ATOM 761 C CA . ASN A 1 97 ? -8.240 11.677 2.160 1.00 97.38 97 ASN A CA 1
ATOM 762 C C . ASN A 1 97 ? -7.857 10.641 3.210 1.00 97.38 97 ASN A C 1
ATOM 764 O O . ASN A 1 97 ? -8.476 10.574 4.266 1.00 97.38 97 ASN A O 1
ATOM 768 N N . VAL A 1 98 ? -6.792 9.878 2.982 1.00 97.69 98 VAL A N 1
ATOM 769 C CA . VAL A 1 98 ? -6.202 9.069 4.053 1.00 97.69 98 VAL A CA 1
ATOM 770 C C . VAL A 1 98 ? -5.648 10.016 5.121 1.00 97.69 98 VAL A C 1
ATOM 772 O O . VAL A 1 98 ? -4.958 10.989 4.800 1.00 97.69 98 VAL A O 1
ATOM 775 N N . LYS A 1 99 ? -5.935 9.738 6.396 1.00 98.38 99 LYS A N 1
ATOM 776 C CA . LYS A 1 99 ? -5.497 10.577 7.520 1.00 98.38 99 LYS A CA 1
ATOM 777 C C . LYS A 1 99 ? -3.980 10.764 7.521 1.00 98.38 99 LYS A C 1
ATOM 779 O O . LYS A 1 99 ? -3.209 9.833 7.282 1.00 98.38 99 LYS A O 1
ATOM 784 N N . GLU A 1 100 ? -3.537 11.978 7.831 1.00 97.25 100 GLU A N 1
ATOM 785 C CA . GLU A 1 100 ? -2.139 12.389 7.655 1.00 97.25 100 GLU A CA 1
ATOM 786 C C . GLU A 1 100 ? -1.142 11.579 8.499 1.00 97.25 100 GLU A C 1
ATOM 788 O O . GLU A 1 100 ? -0.029 11.280 8.069 1.00 97.25 100 GLU A O 1
ATOM 793 N N . ASN A 1 101 ? -1.523 11.179 9.707 1.00 97.69 101 ASN A N 1
ATOM 794 C CA . ASN A 1 101 ? -0.688 10.329 10.551 1.00 97.69 101 ASN A CA 1
ATOM 795 C C . ASN A 1 101 ? -0.555 8.899 10.011 1.00 97.69 101 ASN A C 1
ATOM 797 O O . ASN A 1 101 ? 0.546 8.345 10.051 1.00 97.69 101 ASN A O 1
ATOM 801 N N . ILE A 1 102 ? -1.627 8.341 9.440 1.00 98.31 102 ILE A N 1
ATOM 802 C CA . ILE A 1 102 ? -1.589 7.058 8.732 1.00 98.31 102 ILE A CA 1
ATOM 803 C C . ILE A 1 102 ? -0.631 7.165 7.546 1.00 98.31 102 ILE A C 1
ATOM 805 O O . ILE A 1 102 ? 0.243 6.312 7.401 1.00 98.31 102 ILE A O 1
ATOM 809 N N . LYS A 1 103 ? -0.720 8.242 6.749 1.00 97.50 103 LYS A N 1
ATOM 810 C CA . LYS A 1 103 ? 0.209 8.498 5.635 1.00 97.50 103 LYS A CA 1
ATOM 811 C C . LYS A 1 103 ? 1.655 8.534 6.109 1.00 97.50 103 LYS A C 1
ATOM 813 O O . LYS A 1 103 ? 2.498 7.838 5.546 1.00 97.50 103 LYS A O 1
ATOM 818 N N . LYS A 1 104 ? 1.968 9.333 7.131 1.00 97.19 104 LYS A N 1
ATOM 819 C CA . LYS A 1 104 ? 3.343 9.487 7.633 1.00 97.19 104 LYS A CA 1
ATOM 820 C C . LYS A 1 104 ? 3.937 8.159 8.086 1.00 97.19 104 LYS A C 1
ATOM 822 O O . LYS A 1 104 ? 5.052 7.829 7.679 1.00 97.19 104 LYS A O 1
ATOM 827 N N . GLU A 1 105 ? 3.205 7.385 8.886 1.00 97.75 105 GLU A N 1
ATOM 828 C CA . GLU A 1 105 ? 3.701 6.084 9.337 1.00 97.75 105 GLU A CA 1
ATOM 829 C C . GLU A 1 105 ? 3.776 5.078 8.181 1.00 97.75 105 GLU A C 1
ATOM 831 O O . GLU A 1 105 ? 4.777 4.372 8.065 1.00 97.75 105 GLU A O 1
ATOM 836 N N . PHE A 1 106 ? 2.794 5.051 7.277 1.00 97.44 106 PHE A N 1
ATOM 837 C CA . PHE A 1 106 ? 2.828 4.203 6.084 1.00 97.44 106 PHE A CA 1
ATOM 838 C C . PHE A 1 106 ? 4.120 4.414 5.284 1.00 97.44 106 PHE A C 1
ATOM 840 O O . PHE A 1 106 ? 4.834 3.450 5.009 1.00 97.44 106 PHE A O 1
ATOM 847 N N . HIS A 1 107 ? 4.484 5.668 4.990 1.00 94.81 107 HIS A N 1
ATOM 848 C CA . HIS A 1 107 ? 5.714 5.989 4.258 1.00 94.81 107 HIS A CA 1
ATOM 849 C C . HIS A 1 107 ? 6.974 5.514 4.990 1.00 94.81 107 HIS A C 1
ATOM 851 O O . HIS A 1 107 ? 7.936 5.076 4.360 1.00 94.81 107 HIS A O 1
ATOM 857 N N . GLN A 1 108 ? 6.995 5.589 6.323 1.00 94.94 108 GLN A N 1
ATOM 858 C CA . GLN A 1 108 ? 8.112 5.073 7.115 1.00 94.94 108 GLN A CA 1
ATOM 859 C C . GLN A 1 108 ? 8.188 3.546 7.054 1.00 94.94 108 GLN A C 1
ATOM 861 O O . GLN A 1 108 ? 9.279 2.998 6.908 1.00 94.94 108 GLN A O 1
ATOM 866 N N . ARG A 1 109 ? 7.044 2.863 7.140 1.00 95.31 109 ARG A N 1
ATOM 867 C CA . ARG A 1 109 ? 6.949 1.398 7.128 1.00 95.31 109 ARG A CA 1
ATOM 868 C C . ARG A 1 109 ? 7.254 0.809 5.754 1.00 95.31 109 ARG A C 1
ATOM 870 O O . ARG A 1 109 ? 7.904 -0.228 5.685 1.00 95.31 109 ARG A O 1
ATOM 877 N N . L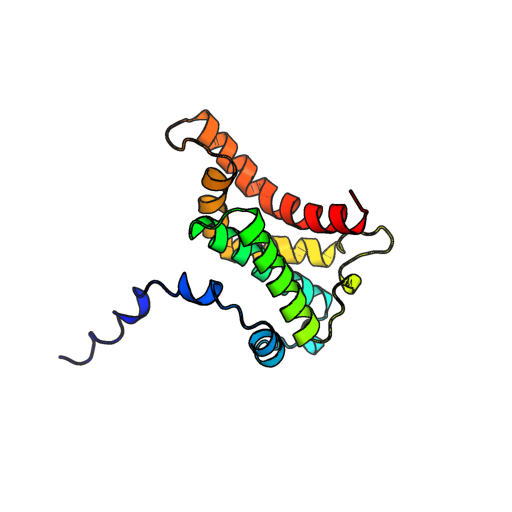EU A 1 110 ? 6.863 1.468 4.666 1.00 91.88 110 LEU A N 1
ATOM 878 C CA . LEU A 1 110 ? 7.108 0.959 3.313 1.00 91.88 110 LEU A CA 1
ATOM 879 C C . LEU A 1 110 ? 8.606 0.813 2.996 1.00 91.88 110 LEU A C 1
ATOM 881 O O . LEU A 1 110 ? 8.989 -0.031 2.189 1.00 91.88 110 LEU A O 1
ATOM 885 N N . LYS A 1 111 ? 9.470 1.549 3.711 1.00 91.75 111 LYS A N 1
ATOM 886 C CA . LYS A 1 111 ? 10.931 1.410 3.617 1.00 91.75 111 LYS A CA 1
ATOM 887 C C . LYS A 1 111 ? 11.417 -0.016 3.881 1.00 91.75 111 LYS A C 1
ATOM 889 O O . LYS A 1 111 ? 12.430 -0.412 3.311 1.00 91.75 111 LYS A O 1
ATOM 894 N N . TYR A 1 112 ? 10.693 -0.803 4.684 1.00 91.25 112 TYR A N 1
ATOM 895 C CA . TYR A 1 112 ? 11.030 -2.209 4.938 1.00 91.25 112 TYR A CA 1
ATOM 896 C C . TYR A 1 112 ? 10.963 -3.087 3.683 1.00 91.25 112 TYR A C 1
ATOM 898 O O . TYR A 1 112 ? 11.572 -4.153 3.664 1.00 91.25 112 TYR A O 1
ATOM 906 N N . CYS A 1 113 ? 10.274 -2.645 2.629 1.00 93.50 113 CYS A N 1
ATOM 907 C CA . CYS A 1 113 ? 10.216 -3.342 1.350 1.00 93.50 113 CYS A CA 1
ATOM 908 C C . CYS A 1 113 ? 10.716 -2.495 0.172 1.00 93.50 113 CYS A C 1
ATOM 910 O O . CYS A 1 113 ? 10.370 -2.794 -0.968 1.00 93.50 113 CYS A O 1
ATOM 912 N N . ASN A 1 114 ? 11.579 -1.494 0.407 1.00 92.50 114 ASN A N 1
ATOM 913 C CA . ASN A 1 114 ? 12.172 -0.681 -0.667 1.00 92.50 114 ASN A CA 1
ATOM 914 C C . ASN A 1 114 ? 12.808 -1.530 -1.774 1.00 92.50 114 ASN A C 1
ATOM 916 O O . ASN A 1 114 ? 12.615 -1.245 -2.949 1.00 92.50 114 ASN A O 1
ATOM 920 N N . SER A 1 115 ? 13.489 -2.619 -1.415 1.00 93.19 115 SER A N 1
ATOM 921 C CA . SER A 1 115 ? 14.084 -3.532 -2.395 1.00 93.19 115 SER A CA 1
ATOM 922 C C . SER A 1 115 ? 13.043 -4.210 -3.295 1.00 93.19 115 SER A C 1
ATOM 924 O O . SER A 1 115 ? 13.325 -4.494 -4.456 1.00 93.19 115 SER A O 1
ATOM 926 N N . ALA A 1 116 ? 11.830 -4.462 -2.791 1.00 93.44 116 ALA A N 1
ATOM 927 C CA . ALA A 1 116 ? 10.731 -4.978 -3.599 1.00 93.44 116 ALA A CA 1
ATOM 928 C C . ALA A 1 116 ? 10.188 -3.899 -4.548 1.00 93.44 116 ALA A C 1
ATOM 930 O O . ALA A 1 116 ? 9.914 -4.208 -5.706 1.00 93.44 116 ALA A O 1
ATOM 931 N N . ILE A 1 117 ? 10.088 -2.648 -4.085 1.00 93.94 117 ILE A N 1
ATOM 932 C CA . ILE A 1 117 ? 9.670 -1.496 -4.902 1.00 93.94 117 ILE A CA 1
ATOM 933 C C . ILE A 1 117 ? 10.665 -1.267 -6.042 1.00 93.94 117 ILE A C 1
ATOM 935 O O . ILE A 1 117 ? 10.271 -1.203 -7.202 1.00 93.94 117 ILE A O 1
ATOM 939 N N . GLU A 1 118 ? 11.959 -1.207 -5.727 1.00 94.38 118 GLU A N 1
ATOM 940 C CA . GLU A 1 118 ? 13.039 -0.986 -6.696 1.00 94.38 118 GLU A CA 1
ATOM 941 C C . GLU A 1 118 ? 13.064 -2.028 -7.814 1.00 94.38 118 GLU A C 1
ATOM 943 O O . GLU A 1 118 ? 13.382 -1.686 -8.952 1.00 94.38 118 GLU A O 1
ATOM 948 N N . LYS A 1 119 ? 12.707 -3.280 -7.505 1.00 93.81 119 LYS A N 1
ATOM 949 C CA . LYS A 1 119 ? 12.593 -4.363 -8.492 1.00 93.81 119 LYS A CA 1
ATOM 950 C C . LYS A 1 119 ? 11.297 -4.299 -9.300 1.00 93.81 119 LYS A C 1
ATOM 952 O O . LYS A 1 119 ? 11.313 -4.570 -10.494 1.00 93.81 119 LYS A O 1
ATOM 957 N N . ALA A 1 120 ? 10.189 -3.910 -8.673 1.00 93.81 120 ALA A N 1
ATOM 958 C CA . ALA A 1 120 ? 8.880 -3.910 -9.318 1.00 93.81 120 ALA A CA 1
ATOM 959 C C . ALA A 1 120 ? 8.690 -2.721 -10.272 1.00 93.81 120 ALA A C 1
ATOM 961 O O . ALA A 1 120 ? 8.062 -2.863 -11.317 1.00 93.81 120 ALA A O 1
ATOM 962 N N . VAL A 1 121 ? 9.234 -1.547 -9.939 1.00 92.94 121 VAL A N 1
ATOM 963 C CA . VAL A 1 121 ? 9.111 -0.322 -10.748 1.00 92.94 121 VAL A CA 1
ATOM 964 C C . VAL A 1 121 ? 9.501 -0.507 -12.222 1.00 92.94 121 VAL A C 1
ATOM 966 O O . VAL A 1 121 ? 8.676 -0.167 -13.075 1.00 92.94 121 VAL A O 1
ATOM 969 N N . PRO A 1 122 ? 10.690 -1.036 -12.572 1.00 92.00 122 PRO A N 1
ATOM 970 C CA . PRO A 1 122 ? 11.056 -1.223 -13.975 1.00 92.00 122 PRO A CA 1
ATOM 971 C C . PRO A 1 122 ? 10.122 -2.197 -14.703 1.00 92.00 122 PRO A C 1
ATOM 973 O O . PRO A 1 122 ? 9.824 -1.974 -15.872 1.00 92.00 122 PRO A O 1
ATOM 976 N N . ILE A 1 123 ? 9.576 -3.205 -14.013 1.00 93.00 123 ILE A N 1
ATOM 977 C CA . ILE A 1 123 ? 8.605 -4.152 -14.585 1.00 93.00 123 ILE A CA 1
ATOM 978 C C . ILE A 1 123 ? 7.294 -3.431 -14.928 1.00 93.00 123 ILE A C 1
ATOM 980 O O . ILE A 1 123 ? 6.788 -3.547 -16.042 1.00 93.00 123 ILE A O 1
ATOM 984 N N . ILE A 1 124 ? 6.766 -2.641 -13.988 1.00 90.56 124 ILE A N 1
ATOM 985 C CA . ILE A 1 124 ? 5.487 -1.925 -14.138 1.00 90.56 124 ILE A CA 1
ATOM 986 C C . ILE A 1 124 ? 5.550 -0.921 -15.292 1.00 90.56 124 ILE A C 1
ATOM 988 O O . ILE A 1 124 ? 4.609 -0.810 -16.077 1.00 90.56 124 ILE A O 1
ATOM 992 N N . PHE A 1 125 ? 6.660 -0.191 -15.400 1.00 90.06 125 PHE A N 1
ATOM 993 C CA . PHE A 1 125 ? 6.827 0.870 -16.393 1.00 90.06 125 PHE A CA 1
ATOM 994 C C . PHE A 1 125 ? 7.575 0.438 -17.655 1.00 90.06 125 PHE A C 1
ATOM 996 O O . PHE A 1 125 ? 7.760 1.272 -18.541 1.00 90.06 125 PHE A O 1
ATOM 1003 N N . LYS A 1 126 ? 7.961 -0.842 -17.754 1.00 91.12 126 LYS A N 1
ATOM 1004 C CA . LYS A 1 126 ? 8.730 -1.413 -18.871 1.00 91.12 126 LYS A CA 1
ATOM 1005 C C . LYS A 1 126 ? 10.000 -0.606 -19.166 1.00 91.12 126 LYS A C 1
ATOM 1007 O O . LYS A 1 126 ? 10.236 -0.215 -20.305 1.00 91.12 126 LYS A O 1
ATOM 1012 N N . LEU A 1 127 ? 10.758 -0.303 -18.114 1.00 89.88 127 LEU A N 1
ATOM 1013 C CA . LEU A 1 127 ? 11.997 0.469 -18.212 1.00 89.88 127 LEU A CA 1
ATOM 1014 C C . LEU A 1 127 ? 13.151 -0.429 -18.653 1.00 89.88 127 LEU A C 1
ATOM 1016 O O . LEU A 1 127 ? 13.260 -1.562 -18.182 1.00 89.88 127 LEU A O 1
ATOM 1020 N N . ASP A 1 128 ? 14.024 0.107 -19.499 1.00 88.06 128 ASP A N 1
ATOM 1021 C CA . ASP A 1 128 ? 15.285 -0.526 -19.867 1.00 88.06 128 ASP A CA 1
ATOM 1022 C C . ASP A 1 128 ? 16.385 -0.091 -18.887 1.00 88.06 128 ASP A C 1
ATOM 1024 O O . ASP A 1 128 ? 16.791 1.070 -18.851 1.00 88.06 128 ASP A O 1
ATOM 1028 N N . GLU A 1 129 ? 16.870 -1.013 -18.055 1.00 78.25 129 GLU A N 1
ATOM 1029 C CA . GLU A 1 129 ? 17.870 -0.684 -17.034 1.00 78.25 129 GLU A CA 1
ATOM 1030 C C . GLU A 1 129 ? 19.265 -0.400 -17.609 1.00 78.25 129 GLU A C 1
ATOM 1032 O O . GLU A 1 129 ? 20.081 0.208 -16.912 1.00 78.25 129 GLU A O 1
ATOM 1037 N N . ASP A 1 130 ? 19.536 -0.758 -18.867 1.00 84.38 130 ASP A N 1
ATOM 1038 C CA . ASP A 1 130 ? 20.792 -0.428 -19.549 1.00 84.38 130 ASP A CA 1
ATOM 1039 C C . ASP A 1 130 ? 20.784 1.007 -20.111 1.00 84.38 130 ASP A C 1
ATOM 1041 O O . ASP A 1 130 ? 21.832 1.567 -20.447 1.00 84.38 130 ASP A O 1
ATOM 1045 N N . ASN A 1 131 ? 19.616 1.655 -20.136 1.00 90.88 131 ASN A N 1
ATOM 1046 C CA . ASN A 1 131 ? 19.436 3.026 -20.592 1.00 90.88 131 ASN A CA 1
ATOM 1047 C C . ASN A 1 131 ? 19.554 4.038 -19.431 1.00 90.88 131 ASN A C 1
ATOM 1049 O O . ASN A 1 131 ? 18.786 4.032 -18.471 1.00 90.88 131 ASN A O 1
ATOM 1053 N N . GLU A 1 132 ? 20.490 4.985 -19.539 1.00 83.31 132 GLU A N 1
ATOM 1054 C CA . GLU A 1 132 ? 20.741 6.020 -18.517 1.00 83.31 132 GLU A CA 1
ATOM 1055 C C . GLU A 1 132 ? 19.538 6.940 -18.219 1.00 83.31 132 GLU A C 1
ATOM 1057 O O . GLU A 1 132 ? 19.372 7.408 -17.088 1.00 83.31 132 GLU A O 1
ATOM 1062 N N . ILE A 1 133 ? 18.675 7.210 -19.206 1.00 84.75 133 ILE A N 1
ATOM 1063 C CA . ILE A 1 133 ? 17.437 7.981 -18.999 1.00 84.75 133 ILE A CA 1
ATOM 1064 C C . ILE A 1 133 ? 16.480 7.181 -18.117 1.00 84.75 133 ILE A C 1
ATOM 1066 O O . ILE A 1 133 ? 15.909 7.722 -17.165 1.00 84.75 133 ILE A O 1
ATOM 1070 N N . ASP A 1 134 ? 16.346 5.889 -18.393 1.00 87.81 134 ASP A N 1
ATOM 1071 C CA . ASP A 1 134 ? 15.464 5.000 -17.649 1.00 87.81 134 ASP A CA 1
ATOM 1072 C C . ASP A 1 134 ? 15.991 4.701 -16.242 1.00 87.81 134 ASP A C 1
ATOM 1074 O O . ASP A 1 134 ? 15.188 4.622 -15.311 1.00 87.81 134 ASP A O 1
ATOM 1078 N N . LYS A 1 135 ? 17.314 4.689 -16.022 1.00 88.38 135 LYS A N 1
ATOM 1079 C CA . LYS A 1 135 ? 17.901 4.665 -14.667 1.00 88.38 135 LYS A CA 1
ATOM 1080 C C . LYS A 1 135 ? 17.457 5.866 -13.830 1.00 88.38 135 LYS A C 1
ATOM 1082 O O . LYS A 1 135 ? 16.944 5.696 -12.723 1.00 88.38 135 LYS A O 1
ATOM 1087 N N . LYS A 1 136 ? 17.569 7.087 -14.368 1.00 89.38 136 LYS A N 1
ATOM 1088 C CA . LYS A 1 136 ? 17.103 8.303 -13.670 1.00 89.38 136 LYS A CA 1
ATOM 1089 C C . LYS A 1 136 ? 15.594 8.284 -13.446 1.00 89.38 136 LYS A C 1
ATOM 1091 O O . LYS A 1 136 ? 15.106 8.682 -12.386 1.00 89.38 136 LYS A O 1
ATOM 1096 N N . ARG A 1 137 ? 14.842 7.799 -14.435 1.00 90.44 137 ARG A N 1
ATOM 1097 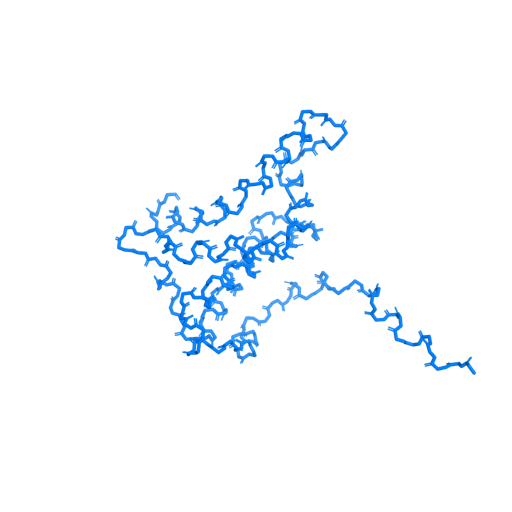C CA . ARG A 1 137 ? 13.388 7.661 -14.338 1.00 90.44 137 ARG A CA 1
ATOM 1098 C C . ARG A 1 137 ? 12.995 6.668 -13.244 1.00 90.44 137 ARG A C 1
ATOM 1100 O O . ARG A 1 137 ? 12.104 6.978 -12.456 1.00 90.44 137 ARG A O 1
ATOM 1107 N N . LYS A 1 138 ? 13.684 5.528 -13.144 1.00 92.19 138 LYS A N 1
ATOM 1108 C CA . LYS A 1 138 ? 13.497 4.525 -12.087 1.00 92.19 138 LYS A CA 1
ATOM 1109 C C . LYS A 1 138 ? 13.657 5.146 -10.704 1.00 92.19 138 LYS A C 1
ATOM 1111 O O . LYS A 1 138 ? 12.772 4.971 -9.873 1.00 92.19 138 LYS A O 1
ATOM 1116 N N . GLU A 1 139 ? 14.721 5.909 -10.456 1.00 91.12 139 GLU A N 1
ATOM 1117 C CA . GLU A 1 139 ? 14.937 6.555 -9.151 1.00 91.12 139 GLU A CA 1
ATOM 1118 C C . GLU A 1 139 ? 13.783 7.487 -8.754 1.00 91.12 139 GLU A C 1
ATOM 1120 O O . GLU A 1 139 ? 13.333 7.474 -7.605 1.00 91.12 139 GLU A O 1
ATOM 1125 N N . GLY A 1 140 ? 13.288 8.288 -9.703 1.00 92.25 140 GLY A N 1
ATOM 1126 C CA . GLY A 1 140 ? 12.134 9.159 -9.484 1.00 92.25 140 GLY A CA 1
ATOM 1127 C C . GLY A 1 140 ? 10.857 8.366 -9.203 1.00 92.25 140 GLY A C 1
ATOM 1128 O O . GLY A 1 140 ? 10.130 8.669 -8.257 1.00 92.25 140 GLY A O 1
ATOM 1129 N N . LEU A 1 141 ? 10.613 7.310 -9.981 1.00 92.31 141 LEU A N 1
ATOM 1130 C CA . LEU A 1 141 ? 9.435 6.456 -9.846 1.00 92.31 141 LEU A CA 1
ATOM 1131 C C . LEU A 1 141 ? 9.422 5.679 -8.528 1.00 92.31 141 LEU A C 1
ATOM 1133 O O . LEU A 1 141 ? 8.386 5.638 -7.875 1.00 92.31 141 LEU A O 1
ATOM 1137 N N . VAL A 1 142 ? 10.560 5.132 -8.092 1.00 92.88 142 VAL A N 1
ATOM 1138 C CA . VAL A 1 142 ? 10.692 4.458 -6.789 1.00 92.88 142 VAL A CA 1
ATOM 1139 C C . VAL A 1 142 ? 10.342 5.411 -5.645 1.00 92.88 142 VAL A C 1
ATOM 1141 O O . VAL A 1 142 ? 9.623 5.026 -4.726 1.00 92.88 142 VAL A O 1
ATOM 1144 N N . LYS A 1 143 ? 10.791 6.671 -5.712 1.00 91.88 143 LYS A N 1
ATOM 1145 C CA . LYS A 1 143 ? 10.484 7.692 -4.695 1.00 91.88 143 LYS A CA 1
ATOM 1146 C C . LYS A 1 143 ? 9.017 8.129 -4.713 1.00 91.88 143 LYS A C 1
ATOM 1148 O O . LYS A 1 143 ? 8.458 8.391 -3.653 1.00 91.88 143 LYS A O 1
ATOM 1153 N N . ALA A 1 144 ? 8.404 8.218 -5.892 1.00 91.75 144 ALA A N 1
ATOM 1154 C CA . ALA A 1 144 ? 7.012 8.639 -6.052 1.00 91.75 144 ALA A CA 1
ATOM 1155 C C . ALA A 1 144 ? 6.003 7.531 -5.705 1.00 91.75 144 ALA A C 1
ATOM 1157 O O . ALA A 1 144 ? 4.864 7.817 -5.340 1.00 91.75 144 ALA A O 1
ATOM 1158 N N . PHE A 1 145 ? 6.406 6.265 -5.801 1.00 87.81 145 PHE A N 1
ATOM 1159 C CA . PHE A 1 145 ? 5.492 5.131 -5.700 1.00 87.81 145 PHE A CA 1
ATOM 1160 C C . PHE A 1 145 ? 4.715 5.016 -4.377 1.00 87.81 145 PHE A C 1
ATOM 1162 O O . PHE A 1 145 ? 3.514 4.750 -4.431 1.00 87.81 145 PHE A O 1
ATOM 1169 N N . PRO A 1 146 ? 5.327 5.227 -3.194 1.00 88.06 146 PRO A N 1
ATOM 1170 C CA . PRO A 1 146 ? 4.588 5.224 -1.932 1.00 88.06 146 PRO A CA 1
ATOM 1171 C C . PRO A 1 146 ? 3.425 6.230 -1.930 1.00 88.06 146 PRO A C 1
ATOM 1173 O O . PRO A 1 146 ? 2.328 5.906 -1.481 1.00 88.06 146 PRO A O 1
ATOM 1176 N N . TYR A 1 147 ? 3.647 7.420 -2.497 1.00 91.94 147 TYR A N 1
ATOM 1177 C CA . TYR A 1 147 ? 2.627 8.461 -2.612 1.00 91.94 147 TYR A CA 1
ATOM 1178 C C . TYR A 1 147 ? 1.515 8.033 -3.566 1.00 91.94 147 TYR A C 1
ATOM 1180 O O . TYR A 1 147 ? 0.344 8.086 -3.201 1.00 91.94 147 TYR A O 1
ATOM 1188 N N . TRP A 1 148 ? 1.884 7.523 -4.746 1.00 91.12 148 TRP A N 1
ATOM 1189 C CA . TRP A 1 148 ? 0.928 6.999 -5.724 1.00 91.12 148 TRP A CA 1
ATOM 1190 C C . TRP A 1 148 ? 0.019 5.915 -5.128 1.00 91.12 148 TRP A C 1
ATOM 1192 O O . TRP A 1 148 ? -1.189 5.940 -5.352 1.00 91.12 148 TRP A O 1
ATOM 1202 N N . TYR A 1 149 ? 0.587 4.996 -4.341 1.00 91.38 149 TYR A N 1
ATOM 1203 C CA . TYR A 1 149 ? -0.161 3.898 -3.728 1.00 91.38 149 TYR A CA 1
ATOM 1204 C C . TYR A 1 149 ? -1.193 4.390 -2.705 1.00 91.38 149 TYR A C 1
ATOM 1206 O O . TYR A 1 149 ? -2.275 3.831 -2.605 1.00 91.38 149 TYR A O 1
ATOM 1214 N N . ILE A 1 150 ? -0.902 5.444 -1.941 1.00 92.88 150 ILE A N 1
ATOM 1215 C CA . ILE A 1 150 ? -1.900 6.044 -1.042 1.00 92.88 150 ILE A CA 1
ATOM 1216 C C . ILE A 1 150 ? -2.945 6.828 -1.832 1.00 92.88 150 ILE A C 1
ATOM 1218 O O . ILE A 1 150 ? -4.142 6.699 -1.571 1.00 92.88 150 ILE A O 1
ATOM 1222 N N . GLU A 1 151 ? 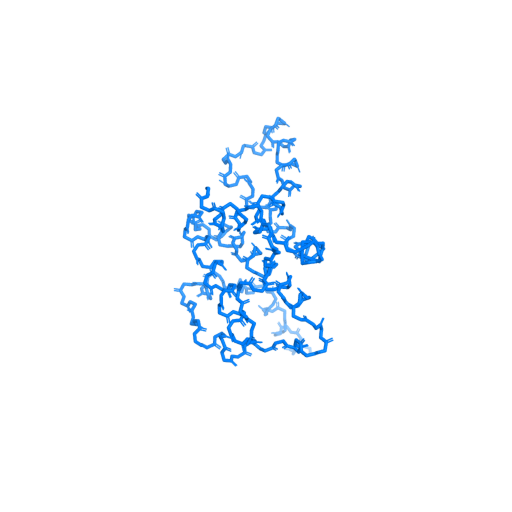-2.509 7.619 -2.813 1.00 92.12 151 GLU A N 1
ATOM 1223 C CA . GLU A 1 151 ? -3.410 8.401 -3.657 1.00 92.12 151 GLU A CA 1
ATOM 1224 C C . GLU A 1 151 ? -4.425 7.525 -4.397 1.00 92.12 151 GLU A C 1
ATOM 1226 O O . GLU A 1 151 ? -5.535 7.987 -4.657 1.00 92.12 151 GLU A O 1
ATOM 1231 N N . SER A 1 152 ? -4.092 6.271 -4.733 1.00 91.25 152 SER A N 1
ATOM 1232 C CA . SER A 1 152 ? -5.061 5.366 -5.356 1.00 91.25 152 SER A CA 1
ATOM 1233 C C . SER A 1 152 ? -6.246 5.077 -4.434 1.00 91.25 152 SER A C 1
ATOM 1235 O O . SER A 1 152 ? -7.380 5.110 -4.905 1.00 91.25 152 SER A O 1
ATOM 1237 N N . PHE A 1 153 ? -6.034 4.896 -3.125 1.00 91.56 153 PHE A N 1
ATOM 1238 C CA . PHE A 1 153 ? -7.142 4.746 -2.171 1.00 91.56 153 PHE A CA 1
ATOM 1239 C C . PHE A 1 153 ? -8.010 6.000 -2.095 1.00 91.56 153 PHE A C 1
ATOM 1241 O O . PHE A 1 153 ? -9.235 5.904 -2.066 1.00 91.56 153 PHE A O 1
ATOM 1248 N N . GLU A 1 154 ? -7.396 7.181 -2.101 1.00 94.56 154 GLU A N 1
ATOM 1249 C CA . GLU A 1 154 ? -8.126 8.453 -2.045 1.00 94.56 154 GLU A CA 1
ATOM 1250 C C . GLU A 1 154 ? -8.937 8.710 -3.315 1.00 94.56 154 GLU A C 1
ATOM 1252 O O . GLU A 1 154 ? -10.074 9.175 -3.243 1.00 94.56 154 GLU A O 1
ATOM 1257 N N . LYS A 1 155 ? -8.371 8.397 -4.486 1.00 93.31 155 LYS A N 1
ATOM 1258 C CA . LYS A 1 155 ? -9.069 8.495 -5.775 1.00 93.31 155 LYS A CA 1
ATOM 1259 C C . LYS A 1 155 ? -10.265 7.551 -5.812 1.00 93.31 155 LYS A C 1
ATOM 1261 O O . LYS A 1 155 ? -11.378 8.020 -6.042 1.00 93.31 155 LYS A O 1
ATOM 1266 N N . MET A 1 156 ? -10.065 6.284 -5.437 1.00 89.56 156 MET A N 1
ATOM 1267 C CA . MET A 1 156 ? -11.149 5.305 -5.329 1.00 89.56 156 MET A CA 1
ATOM 1268 C C . MET A 1 156 ? -12.249 5.778 -4.374 1.00 89.56 156 MET A C 1
ATOM 1270 O O . MET A 1 156 ? -13.424 5.759 -4.737 1.00 89.56 156 MET A O 1
ATOM 1274 N N . LYS A 1 157 ? -11.886 6.274 -3.183 1.00 92.56 157 LYS A N 1
ATOM 1275 C CA . LYS A 1 157 ? -12.860 6.766 -2.199 1.00 92.56 157 LYS A CA 1
ATOM 1276 C C . LYS A 1 157 ? -13.672 7.955 -2.714 1.00 92.56 157 LYS A C 1
ATOM 1278 O O . LYS A 1 157 ? -14.856 8.074 -2.410 1.00 92.56 157 LYS A O 1
ATOM 1283 N N . LYS A 1 158 ? -13.050 8.821 -3.514 1.00 94.31 158 LYS A N 1
ATOM 1284 C CA . LYS A 1 158 ? -13.687 9.988 -4.141 1.00 94.31 158 LYS A CA 1
ATOM 1285 C C . LYS A 1 158 ? -14.415 9.664 -5.451 1.00 94.31 158 LYS A C 1
ATOM 1287 O O . LYS A 1 158 ? -14.973 10.581 -6.048 1.00 94.31 158 LYS A O 1
ATOM 1292 N N . GLY A 1 159 ? -14.396 8.409 -5.906 1.00 88.06 159 GLY A N 1
ATOM 1293 C CA . GLY A 1 159 ? -15.001 7.990 -7.172 1.00 88.06 159 GLY A CA 1
ATOM 1294 C C . GLY A 1 159 ? -14.299 8.557 -8.412 1.00 88.06 159 GLY A C 1
ATOM 1295 O O . GLY A 1 159 ? -14.976 8.905 -9.378 1.00 88.06 159 GLY A O 1
ATOM 1296 N N . LYS A 1 160 ? -12.970 8.709 -8.362 1.00 65.12 160 LYS A N 1
ATOM 1297 C CA . LYS A 1 160 ? -12.126 9.239 -9.445 1.00 65.12 160 LYS A CA 1
ATOM 1298 C C . LYS A 1 160 ? -11.184 8.191 -10.019 1.00 65.12 160 LYS A C 1
ATOM 1300 O O . LYS A 1 160 ? -10.715 7.335 -9.238 1.00 65.12 160 LYS A O 1
#

pLDDT: mean 85.71, std 16.88, range [35.47, 98.38]

Radius of gyration: 17.73 Å; chains: 1; bounding box: 47×48×43 Å

Sequence (160 aa):
MKKLILCLVLLFLPINSYAYENLDLKKLEESFKLDCKNYGNESCTARFLAMAGCSYFMGINSGKESNAAMKVSDLLFIALMRGNQIDPEFMFDENNNVKENIKKEFHQRLKYCNSAIEKAVPIIFKLDEDNEIDKKRKEGLVKAFPYWYIESFEKMKKGK

Foldseek 3Di:
DPPPPVPVVVVPDPPDPPCQVDPPLVCCLQPDEDPCVVCPPLLQLLLLLLVLLLQLLVCLLSVHDNVVSNVSSVSSSCSSCNSHVHDPQVQADPLLAGDPSSLVSNVVSNVVRLVSLLSNQCSNVVADPVDPVSVVVSVVCSVCVSVVSRVVSSCVSVVD

Secondary structure (DSSP, 8-state):
--SSSTTSGGGSS---STTSTT--HHHHHHH----HHHH-HHHHHHHHHHHHHHHHHHHHHTT--HHHHHHHHHHHHHHHHHHTT--GGGGB-TTSSBPHHHHHHHHHHHGGGHHHHHHHHHHHHT--TTSHHHHHHHHHHHHHHHHHHHHHHHHHHTT-